Protein AF-A0A2L2YVD4-F1 (afdb_monomer_lite)

Structure (mmCIF, N/CA/C/O backbone):
data_AF-A0A2L2YVD4-F1
#
_entry.id   AF-A0A2L2YVD4-F1
#
loop_
_atom_site.group_PDB
_atom_site.id
_atom_site.type_symbol
_atom_site.label_atom_id
_atom_site.label_alt_id
_atom_site.label_comp_id
_atom_site.label_asym_id
_atom_site.label_entity_id
_atom_site.label_seq_id
_atom_site.pdbx_PDB_ins_code
_atom_site.Cartn_x
_atom_site.Cartn_y
_atom_site.Cartn_z
_atom_site.occupancy
_atom_site.B_iso_or_equiv
_atom_site.auth_seq_id
_atom_site.auth_comp_id
_atom_site.auth_asym_id
_atom_site.auth_atom_id
_atom_site.pdbx_PDB_model_num
ATOM 1 N N . CYS A 1 1 ? 16.786 -0.040 -27.756 1.00 95.31 1 CYS A N 1
ATOM 2 C CA . CYS A 1 1 ? 17.536 -0.901 -26.822 1.00 95.31 1 CYS A CA 1
ATOM 3 C C . CYS A 1 1 ? 17.220 -2.366 -27.093 1.00 95.31 1 CYS A C 1
ATOM 5 O O . CYS A 1 1 ? 16.146 -2.645 -27.612 1.00 95.31 1 CYS A O 1
ATOM 7 N N . GLU A 1 2 ? 18.118 -3.291 -26.753 1.00 95.44 2 GLU A N 1
ATOM 8 C CA . GLU A 1 2 ? 17.841 -4.734 -26.789 1.00 95.44 2 GLU A CA 1
ATOM 9 C C . GLU A 1 2 ? 17.895 -5.297 -25.366 1.00 95.44 2 GLU A C 1
ATOM 11 O O . GLU A 1 2 ? 18.861 -5.055 -24.643 1.00 95.44 2 GLU A O 1
ATOM 16 N N . PHE A 1 3 ? 16.852 -6.014 -24.953 1.00 95.75 3 PHE A N 1
ATOM 17 C CA . PHE A 1 3 ? 16.758 -6.637 -23.635 1.00 95.75 3 PHE A CA 1
ATOM 18 C C . PHE A 1 3 ? 16.126 -8.019 -23.764 1.00 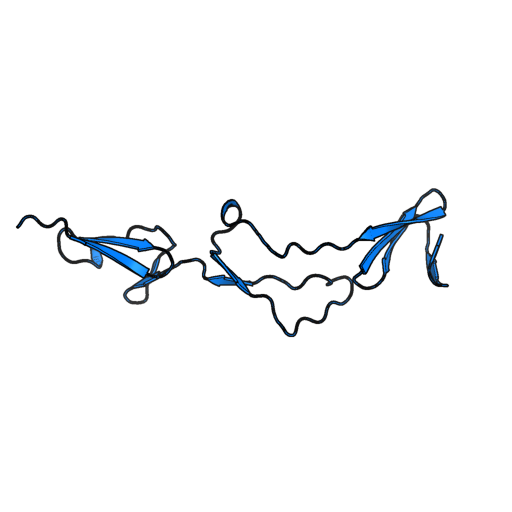95.75 3 PHE A C 1
ATOM 20 O O . PHE A 1 3 ? 15.038 -8.154 -24.317 1.00 95.75 3 PHE A O 1
ATOM 27 N N . LYS A 1 4 ? 16.827 -9.058 -23.288 1.00 95.06 4 LYS A N 1
ATOM 28 C CA . LYS A 1 4 ? 16.386 -10.468 -23.342 1.00 95.06 4 LYS A CA 1
ATOM 29 C C . LYS A 1 4 ? 15.862 -10.901 -24.728 1.00 95.06 4 LYS A C 1
ATOM 31 O O . LYS A 1 4 ? 14.880 -11.628 -24.833 1.00 95.06 4 LYS A O 1
ATOM 36 N N . GLY A 1 5 ? 16.523 -10.438 -25.793 1.00 95.44 5 GLY A N 1
ATOM 37 C CA . GLY A 1 5 ? 16.170 -10.752 -27.183 1.00 95.44 5 GLY A CA 1
ATOM 38 C C . GLY A 1 5 ? 14.990 -9.958 -27.758 1.00 95.44 5 GLY A C 1
ATOM 39 O O . GLY A 1 5 ? 14.609 -10.197 -28.901 1.00 95.44 5 GLY A O 1
ATOM 40 N N . GLN A 1 6 ? 14.415 -9.010 -27.011 1.00 95.94 6 GLN A N 1
ATOM 41 C CA . GLN A 1 6 ? 13.393 -8.082 -27.501 1.00 95.94 6 GLN A CA 1
ATOM 42 C C . GLN A 1 6 ? 13.984 -6.695 -27.761 1.00 95.94 6 GLN A C 1
ATOM 44 O O . GLN A 1 6 ? 14.905 -6.252 -27.070 1.00 95.94 6 GLN A O 1
ATOM 49 N N . ARG A 1 7 ? 13.446 -6.002 -28.769 1.00 96.12 7 ARG A N 1
ATOM 50 C CA . ARG A 1 7 ? 13.822 -4.628 -29.118 1.00 96.12 7 ARG A CA 1
ATOM 51 C C . ARG A 1 7 ? 12.791 -3.645 -28.585 1.00 96.12 7 ARG A C 1
ATOM 53 O O . ARG A 1 7 ? 11.598 -3.863 -28.750 1.00 96.12 7 ARG A O 1
ATOM 60 N N . TYR A 1 8 ? 13.292 -2.566 -28.000 1.00 96.69 8 TYR A N 1
ATOM 61 C CA . TYR A 1 8 ? 12.501 -1.492 -27.409 1.00 96.69 8 TYR A CA 1
ATOM 62 C C . TYR A 1 8 ? 12.903 -0.150 -28.010 1.00 96.69 8 TYR A C 1
ATOM 64 O O . TYR A 1 8 ? 14.100 0.111 -28.199 1.00 96.69 8 TYR A O 1
ATOM 72 N N . ASP A 1 9 ? 11.914 0.691 -28.280 1.00 97.12 9 ASP A N 1
ATOM 73 C CA . ASP A 1 9 ? 12.105 2.037 -28.805 1.00 97.12 9 ASP A CA 1
ATOM 74 C C . ASP A 1 9 ? 12.676 2.976 -27.741 1.00 97.12 9 ASP A C 1
ATOM 76 O O . ASP A 1 9 ? 12.567 2.737 -26.540 1.00 97.12 9 ASP A O 1
ATOM 80 N N . MET A 1 10 ? 13.314 4.062 -28.179 1.00 96.75 10 MET A N 1
ATOM 81 C CA . MET A 1 10 ? 13.828 5.081 -27.263 1.00 96.75 10 MET A CA 1
ATOM 82 C C . MET A 1 10 ? 12.681 5.682 -26.439 1.00 96.75 10 MET A C 1
ATOM 84 O O . MET A 1 10 ? 11.667 6.097 -26.993 1.00 96.75 10 MET A O 1
ATOM 88 N N . GLY A 1 11 ? 12.852 5.735 -25.118 1.00 94.94 11 GLY A N 1
ATOM 89 C CA . GLY A 1 11 ? 11.832 6.190 -24.173 1.00 94.94 11 GLY A CA 1
ATOM 90 C C . GLY A 1 11 ? 10.756 5.152 -23.845 1.00 94.94 11 GLY A C 1
ATOM 91 O O . GLY A 1 11 ? 9.925 5.415 -22.983 1.00 94.94 11 GLY A O 1
ATOM 92 N N . GLN A 1 12 ? 10.760 3.976 -24.482 1.00 97.19 12 GLN A N 1
ATOM 93 C CA . GLN A 1 12 ? 9.779 2.936 -24.190 1.00 97.19 12 GLN A CA 1
ATOM 94 C C . GLN A 1 12 ? 10.019 2.333 -22.803 1.00 97.19 12 GLN A C 1
ATOM 96 O O . GLN A 1 12 ? 11.118 1.852 -22.509 1.00 97.19 12 GLN A O 1
ATOM 101 N N . GLU A 1 13 ? 8.964 2.313 -21.992 1.00 96.88 13 GLU A N 1
ATOM 102 C CA . GLU A 1 13 ? 8.908 1.604 -20.715 1.00 96.88 13 GLU A CA 1
ATOM 103 C C . GLU A 1 13 ? 8.380 0.179 -20.902 1.00 96.88 13 GLU A C 1
ATOM 105 O O . GLU A 1 13 ? 7.520 -0.091 -21.747 1.00 96.88 13 GLU A O 1
ATOM 110 N N . PHE A 1 14 ? 8.905 -0.753 -20.114 1.00 97.25 14 PHE A N 1
ATOM 111 C CA . PHE A 1 14 ? 8.504 -2.153 -20.126 1.00 97.25 14 PHE A CA 1
ATOM 112 C C . PHE A 1 14 ? 8.839 -2.831 -18.798 1.00 97.25 14 PHE A C 1
ATOM 114 O O . PHE A 1 14 ? 9.684 -2.373 -18.034 1.00 97.25 14 PHE A O 1
ATOM 121 N N . HIS A 1 15 ? 8.182 -3.952 -18.526 1.00 97.25 15 HIS A N 1
ATOM 122 C CA . HIS A 1 15 ? 8.367 -4.699 -17.287 1.00 97.25 15 HIS A CA 1
ATOM 123 C C . HIS A 1 15 ? 9.266 -5.913 -17.516 1.00 97.25 15 HIS A C 1
ATOM 125 O O . HIS A 1 15 ? 9.028 -6.692 -18.442 1.00 97.25 15 HIS A O 1
ATOM 131 N N . ASP A 1 16 ? 10.250 -6.120 -16.641 1.00 96.56 16 ASP A N 1
ATOM 132 C CA . ASP A 1 16 ? 10.953 -7.398 -16.525 1.00 96.56 16 ASP A CA 1
ATOM 133 C C . ASP A 1 16 ? 10.222 -8.297 -15.520 1.00 96.56 16 ASP A C 1
ATOM 135 O O . ASP A 1 16 ? 10.635 -8.467 -14.368 1.00 96.56 16 ASP A O 1
ATOM 139 N N . GLY A 1 17 ? 9.051 -8.792 -15.932 1.00 95.12 17 GLY A N 1
ATOM 140 C CA . GLY A 1 17 ? 8.102 -9.397 -14.998 1.00 95.12 17 GLY A CA 1
ATOM 141 C C . GLY A 1 17 ? 7.791 -8.439 -13.842 1.00 95.12 17 GLY A C 1
ATOM 142 O O . GLY A 1 17 ? 7.761 -7.225 -14.023 1.00 95.12 17 GLY A O 1
ATOM 143 N N . CYS A 1 18 ? 7.602 -8.975 -12.640 1.00 96.12 18 CYS A N 1
ATOM 144 C CA . CYS A 1 18 ? 7.442 -8.165 -11.429 1.00 96.12 18 CYS A CA 1
ATOM 145 C C . CYS A 1 18 ? 8.748 -7.921 -10.668 1.00 96.12 18 CYS A C 1
ATOM 147 O O . CYS A 1 18 ? 8.720 -7.618 -9.481 1.00 96.12 18 CYS A O 1
ATOM 149 N N . ILE A 1 19 ? 9.890 -8.060 -11.347 1.00 95.81 19 ILE A N 1
ATOM 150 C CA . ILE A 1 19 ? 11.213 -7.841 -10.756 1.00 95.81 19 ILE A CA 1
ATOM 151 C C . ILE A 1 19 ? 11.604 -6.367 -10.886 1.00 95.81 19 ILE A C 1
ATOM 153 O O . ILE A 1 19 ? 12.083 -5.764 -9.927 1.00 95.81 19 ILE A O 1
ATOM 157 N N . ALA A 1 20 ? 11.400 -5.778 -12.067 1.00 96.94 20 ALA A N 1
ATOM 158 C CA . ALA A 1 20 ? 11.813 -4.411 -12.348 1.00 96.94 20 ALA A CA 1
ATOM 159 C C . ALA A 1 20 ? 10.931 -3.722 -13.395 1.00 96.94 20 ALA A C 1
ATOM 161 O O . ALA A 1 20 ? 10.435 -4.356 -14.330 1.00 96.94 20 ALA A O 1
ATOM 162 N N . LEU A 1 21 ? 10.808 -2.401 -13.261 1.00 97.38 21 LEU A N 1
ATOM 163 C CA . LEU A 1 21 ? 10.338 -1.513 -14.316 1.00 97.38 21 LEU A CA 1
ATOM 164 C C . LEU A 1 21 ? 11.560 -0.968 -15.052 1.00 97.38 21 LEU A C 1
ATOM 166 O O . LEU A 1 21 ? 12.453 -0.368 -14.451 1.00 97.38 21 LEU A O 1
ATOM 170 N N . CYS A 1 22 ? 11.608 -1.199 -16.354 1.00 97.88 22 CYS A N 1
ATOM 171 C CA . CYS A 1 22 ? 12.712 -0.815 -17.212 1.00 97.88 22 CYS A CA 1
ATOM 172 C C . CYS A 1 22 ? 12.270 0.236 -18.224 1.00 97.88 22 CYS A C 1
ATOM 174 O O . CYS A 1 22 ? 11.111 0.284 -18.632 1.00 97.88 22 CYS A O 1
ATOM 176 N N . HIS A 1 23 ? 13.219 1.044 -18.681 1.00 97.56 23 HIS A N 1
ATOM 177 C CA . HIS A 1 23 ? 13.028 1.917 -19.827 1.00 97.56 23 HIS A CA 1
ATOM 178 C C . HIS A 1 23 ? 14.263 1.924 -20.725 1.00 97.56 23 HIS A C 1
ATOM 180 O O . HIS A 1 23 ? 15.395 1.718 -20.274 1.00 97.56 23 HIS A O 1
ATOM 186 N N . CYS A 1 24 ? 14.047 2.170 -22.015 1.00 97.88 24 CYS A N 1
ATOM 187 C CA . CYS A 1 24 ? 15.131 2.420 -22.954 1.00 97.88 24 CYS A CA 1
ATOM 188 C C . CYS A 1 24 ? 15.551 3.895 -22.892 1.00 97.88 24 CYS A C 1
ATOM 190 O O . CYS A 1 24 ? 14.816 4.777 -23.337 1.00 97.88 24 CYS A O 1
ATOM 192 N N . GLY A 1 25 ? 16.729 4.163 -22.333 1.00 95.56 25 GLY A N 1
ATOM 193 C CA . GLY A 1 25 ? 17.296 5.501 -22.213 1.00 95.56 25 GLY A CA 1
ATOM 194 C C . GLY A 1 25 ? 17.664 6.130 -23.560 1.00 95.56 25 GLY A C 1
ATOM 195 O O . GLY A 1 25 ? 17.788 5.459 -24.588 1.00 95.56 25 GLY A O 1
ATOM 196 N N . GLN A 1 26 ? 17.877 7.448 -23.551 1.00 94.38 26 GLN A N 1
ATOM 197 C CA . GLN A 1 26 ? 18.335 8.201 -24.729 1.00 94.38 26 GLN A CA 1
ATOM 198 C C . GLN A 1 26 ? 19.738 7.782 -25.195 1.00 94.38 26 GLN A C 1
ATOM 200 O O . GLN A 1 26 ? 20.073 7.912 -26.368 1.00 94.38 26 GLN A O 1
ATOM 205 N N . ASP A 1 27 ? 20.538 7.227 -24.288 1.00 94.00 27 ASP A N 1
ATOM 206 C CA . ASP A 1 27 ? 21.853 6.635 -24.540 1.00 94.00 27 ASP A CA 1
ATOM 207 C C . ASP A 1 27 ? 21.781 5.224 -25.157 1.00 94.00 27 ASP A C 1
ATOM 209 O O . ASP A 1 27 ? 22.805 4.552 -25.294 1.00 94.00 27 ASP A O 1
ATOM 213 N N . LEU A 1 28 ? 20.576 4.775 -25.535 1.00 91.25 28 LEU A N 1
ATOM 214 C CA . LEU A 1 28 ? 20.273 3.446 -26.067 1.00 91.25 28 LEU A CA 1
ATOM 215 C C . LEU A 1 28 ? 20.600 2.303 -25.093 1.00 91.25 28 LEU A C 1
ATOM 217 O O . LEU A 1 28 ? 20.716 1.147 -25.519 1.00 91.25 28 LEU A O 1
ATOM 221 N N . ARG A 1 29 ? 20.692 2.598 -23.789 1.00 96.00 29 ARG A N 1
ATOM 222 C CA . ARG A 1 29 ? 20.859 1.601 -22.728 1.00 96.00 29 ARG A CA 1
ATOM 223 C C . ARG A 1 29 ? 19.544 1.318 -22.023 1.00 96.00 29 ARG A C 1
ATOM 225 O O . ARG A 1 29 ? 18.660 2.164 -21.930 1.00 96.00 29 ARG A O 1
ATOM 232 N N . VAL A 1 30 ? 19.417 0.094 -21.529 1.00 97.81 30 VAL A N 1
ATOM 233 C CA . VAL A 1 30 ? 18.286 -0.303 -20.692 1.00 97.81 30 VAL A CA 1
ATOM 234 C C . VAL A 1 30 ? 18.599 0.093 -19.260 1.00 97.81 30 VAL A C 1
ATOM 236 O O . VAL A 1 30 ? 19.597 -0.362 -18.705 1.00 97.81 30 VAL A O 1
ATOM 239 N N . ASN A 1 31 ? 17.728 0.899 -18.667 1.00 97.38 31 ASN A N 1
ATOM 240 C CA . ASN A 1 31 ? 17.807 1.284 -17.266 1.00 97.38 31 ASN A CA 1
ATOM 241 C C . ASN A 1 31 ? 16.610 0.680 -16.537 1.00 97.38 31 ASN A C 1
ATOM 243 O O . ASN A 1 31 ? 15.471 0.918 -16.931 1.00 97.38 31 ASN A O 1
ATOM 247 N N . CYS A 1 32 ? 16.866 -0.100 -15.491 1.00 97.50 32 CYS A N 1
ATOM 248 C CA . CYS A 1 32 ? 15.834 -0.788 -14.722 1.00 97.50 32 CYS A CA 1
ATOM 249 C C . CYS A 1 32 ? 15.872 -0.351 -13.260 1.00 97.50 32 CYS A C 1
ATOM 251 O O . CYS A 1 32 ? 16.946 -0.264 -12.664 1.00 97.50 32 CYS A O 1
ATOM 253 N N . ALA A 1 33 ? 14.696 -0.128 -12.685 1.00 96.75 33 ALA A N 1
ATOM 254 C CA . ALA A 1 33 ? 14.496 0.066 -11.258 1.00 96.75 33 ALA A CA 1
ATOM 255 C C . ALA A 1 33 ? 13.738 -1.139 -10.695 1.00 96.75 33 ALA A C 1
ATOM 257 O O . ALA A 1 33 ? 12.761 -1.592 -11.296 1.00 96.75 33 ALA A O 1
ATOM 258 N N . ALA A 1 34 ? 14.195 -1.669 -9.560 1.00 96.62 34 ALA A N 1
ATOM 259 C CA . ALA A 1 34 ? 13.511 -2.766 -8.885 1.00 96.62 34 ALA A CA 1
ATOM 260 C C . ALA A 1 34 ? 12.094 -2.338 -8.474 1.00 96.62 34 ALA A C 1
ATOM 262 O O . ALA A 1 34 ? 11.889 -1.208 -8.029 1.00 96.62 34 ALA A O 1
ATOM 263 N N . ILE A 1 35 ? 11.120 -3.235 -8.635 1.00 94.19 35 ILE A N 1
ATOM 264 C CA . ILE A 1 35 ? 9.760 -2.996 -8.145 1.00 94.19 35 ILE A CA 1
ATOM 265 C C . ILE A 1 35 ? 9.735 -3.325 -6.653 1.00 94.19 35 ILE A C 1
ATOM 267 O O . ILE A 1 35 ? 9.859 -4.483 -6.259 1.00 94.19 35 ILE A O 1
ATOM 271 N N . GLU A 1 36 ? 9.544 -2.300 -5.828 1.00 91.50 36 GLU A N 1
ATOM 272 C CA . GLU A 1 36 ? 9.353 -2.435 -4.386 1.00 91.50 36 GLU A CA 1
ATOM 273 C C . GLU A 1 36 ? 7.900 -2.125 -4.030 1.00 91.50 36 GLU A C 1
ATOM 275 O O . GLU A 1 36 ? 7.377 -1.052 -4.336 1.00 91.50 36 GLU A O 1
ATOM 280 N N . CYS A 1 37 ? 7.229 -3.081 -3.392 1.00 86.88 37 CYS A N 1
ATOM 281 C CA . CYS A 1 37 ? 5.838 -2.919 -2.996 1.00 86.88 37 CYS A CA 1
ATOM 282 C C . CYS A 1 37 ? 5.738 -2.347 -1.575 1.00 86.88 37 CYS A C 1
ATOM 284 O O . CYS A 1 37 ? 6.425 -2.826 -0.667 1.00 86.88 37 CYS A O 1
ATOM 286 N N . PRO A 1 38 ? 4.855 -1.362 -1.343 1.00 78.19 38 PRO A N 1
ATOM 287 C CA . PRO A 1 38 ? 4.650 -0.785 -0.022 1.00 78.19 38 PRO A CA 1
ATOM 288 C C . PRO A 1 38 ? 3.804 -1.743 0.830 1.00 78.19 38 PRO A C 1
ATOM 290 O O . PRO A 1 38 ? 2.581 -1.652 0.856 1.00 78.19 38 PRO A O 1
ATOM 293 N N . TYR A 1 39 ? 4.440 -2.700 1.510 1.00 68.75 39 TYR A N 1
ATOM 294 C CA . TYR A 1 39 ? 3.724 -3.692 2.330 1.00 68.75 39 TYR A CA 1
ATOM 295 C C . TYR A 1 39 ? 3.295 -3.174 3.711 1.00 68.75 39 TYR A C 1
ATOM 297 O O . TYR A 1 39 ? 2.540 -3.843 4.412 1.00 68.75 39 TYR A O 1
ATOM 305 N N . HIS A 1 40 ? 3.738 -1.976 4.102 1.00 61.59 40 HIS A N 1
ATOM 306 C CA . HIS A 1 40 ? 3.430 -1.389 5.401 1.00 61.59 40 HIS A CA 1
ATOM 307 C C . HIS A 1 40 ? 3.174 0.110 5.254 1.00 61.59 40 HIS A C 1
ATOM 309 O O . HIS A 1 40 ? 4.094 0.892 5.020 1.00 61.59 40 HIS A O 1
ATOM 315 N N . PHE A 1 41 ? 1.917 0.519 5.401 1.00 64.44 41 PHE A N 1
ATOM 316 C CA . PHE A 1 41 ? 1.586 1.917 5.652 1.00 64.44 41 PHE A CA 1
ATOM 317 C C . PHE A 1 41 ? 1.713 2.153 7.160 1.00 64.44 41 PHE A C 1
ATOM 319 O O . PHE A 1 41 ? 1.156 1.379 7.939 1.00 64.44 41 PHE A O 1
ATOM 326 N N . SER A 1 42 ? 2.456 3.184 7.583 1.00 58.12 42 SER A N 1
ATOM 327 C CA . SER A 1 42 ? 2.474 3.566 9.004 1.00 58.12 42 SER A CA 1
ATOM 328 C C . SER A 1 42 ? 1.057 3.935 9.447 1.00 58.12 42 SER A C 1
ATOM 330 O O . SER A 1 42 ? 0.330 4.564 8.675 1.00 58.12 42 SER A O 1
ATOM 332 N N . ALA A 1 43 ? 0.692 3.610 10.690 1.00 60.19 43 ALA A N 1
ATOM 333 C CA . ALA A 1 43 ? -0.564 4.047 11.306 1.00 60.19 43 ALA A CA 1
ATOM 334 C C . ALA A 1 43 ? -0.713 5.585 11.298 1.00 60.19 43 ALA A C 1
ATOM 336 O O . ALA A 1 43 ? -1.818 6.109 11.289 1.00 60.19 43 ALA A O 1
ATOM 337 N N . ASP A 1 44 ? 0.389 6.334 11.205 1.00 62.81 44 ASP A N 1
ATOM 338 C CA . ASP A 1 44 ? 0.342 7.800 11.080 1.00 62.81 44 ASP A CA 1
ATOM 339 C C . ASP A 1 44 ? -0.253 8.275 9.741 1.00 62.81 44 ASP A C 1
ATOM 341 O O . ASP A 1 44 ? -0.685 9.418 9.612 1.00 62.81 44 ASP A O 1
ATOM 345 N N . ILE A 1 45 ? -0.252 7.409 8.723 1.00 69.00 45 ILE A N 1
ATOM 346 C CA . ILE A 1 45 ? -0.747 7.696 7.368 1.00 69.00 45 ILE A CA 1
ATOM 347 C C . ILE A 1 45 ? -2.176 7.155 7.189 1.00 69.00 45 ILE A C 1
ATOM 349 O O . ILE A 1 45 ? -2.902 7.576 6.288 1.00 69.00 45 ILE A O 1
ATOM 353 N N . THR A 1 46 ? -2.600 6.211 8.033 1.00 76.75 46 THR A N 1
ATOM 354 C CA . THR A 1 46 ? -3.848 5.460 7.882 1.00 76.75 46 THR A CA 1
ATOM 355 C C . THR A 1 46 ? -4.453 5.072 9.228 1.00 76.75 46 THR A C 1
ATOM 357 O O . THR A 1 46 ? -3.761 4.591 10.113 1.00 76.75 46 THR A O 1
ATOM 360 N N . ASN A 1 47 ? -5.779 5.136 9.352 1.00 81.38 47 ASN A N 1
ATOM 361 C CA . ASN A 1 47 ? -6.482 4.651 10.547 1.00 81.38 47 ASN A CA 1
ATOM 362 C C . ASN A 1 47 ? -6.486 3.111 10.674 1.00 81.38 47 ASN A C 1
ATOM 364 O O . ASN A 1 47 ? -7.163 2.565 11.540 1.00 81.38 47 ASN A O 1
ATOM 368 N N . CYS A 1 48 ? -5.777 2.391 9.800 1.00 87.50 48 CYS A N 1
ATOM 369 C CA . CYS A 1 48 ? -5.714 0.940 9.833 1.00 87.50 48 CYS A CA 1
ATOM 370 C C . CYS A 1 48 ? -4.635 0.424 10.795 1.00 87.50 48 CYS A C 1
ATOM 372 O O . CYS A 1 48 ? -3.453 0.722 10.631 1.00 87.50 48 CYS A O 1
ATOM 374 N N . LEU A 1 49 ? -5.040 -0.403 11.758 1.00 87.00 49 LEU A N 1
ATOM 375 C CA . LEU A 1 49 ? -4.155 -1.068 12.717 1.00 87.00 49 LEU A CA 1
ATOM 376 C C . LEU A 1 49 ? -3.619 -2.406 12.196 1.00 87.00 49 LEU A C 1
ATOM 378 O O . LEU A 1 49 ? -2.500 -2.792 12.524 1.00 87.00 49 LEU A O 1
ATOM 382 N N . GLU A 1 50 ? -4.413 -3.123 11.397 1.00 86.88 50 GLU A N 1
ATOM 383 C CA . GLU A 1 50 ? -4.034 -4.416 10.824 1.00 86.88 50 GLU A CA 1
ATOM 384 C C . GLU A 1 50 ? -4.400 -4.474 9.344 1.00 86.88 50 GLU A C 1
ATOM 386 O O . GLU A 1 50 ? -5.553 -4.266 8.959 1.00 86.88 50 GLU A O 1
ATOM 391 N N . TRP A 1 51 ? -3.413 -4.808 8.520 1.00 86.62 51 TRP A N 1
ATOM 392 C CA . TRP A 1 51 ? -3.560 -4.955 7.080 1.00 86.62 51 TRP A CA 1
ATOM 393 C C . TRP A 1 51 ? -3.665 -6.426 6.694 1.00 86.62 51 TRP A C 1
ATOM 395 O O . TRP A 1 51 ? -2.970 -7.273 7.250 1.00 86.62 51 TRP A O 1
ATOM 405 N N . ASP A 1 52 ? -4.510 -6.708 5.711 1.00 88.12 52 ASP A N 1
ATOM 406 C CA . ASP A 1 52 ? -4.602 -8.004 5.055 1.00 88.12 52 ASP A CA 1
ATOM 407 C C . ASP A 1 52 ? -4.175 -7.885 3.595 1.00 88.12 52 ASP A C 1
ATOM 409 O O . ASP A 1 52 ? -4.443 -6.889 2.912 1.00 88.12 52 ASP A O 1
ATOM 413 N N . ILE A 1 53 ? -3.493 -8.920 3.127 1.00 87.50 53 ILE A N 1
ATOM 414 C CA . ILE A 1 53 ? -3.019 -9.044 1.756 1.00 87.50 53 ILE A CA 1
ATOM 415 C C . ILE A 1 53 ? -3.616 -10.333 1.219 1.00 87.50 53 ILE A C 1
ATOM 417 O O . ILE A 1 53 ? -3.476 -11.377 1.849 1.00 87.50 53 ILE A O 1
ATOM 421 N N . ASP A 1 54 ? -4.263 -10.264 0.054 1.00 88.38 54 ASP A N 1
ATOM 422 C CA . ASP A 1 54 ? -4.875 -11.442 -0.557 1.00 88.38 54 ASP A CA 1
ATOM 423 C C . ASP A 1 54 ? -3.812 -12.533 -0.795 1.00 88.38 54 ASP A C 1
ATOM 425 O O . ASP A 1 54 ? -2.923 -12.344 -1.634 1.00 88.38 54 ASP A O 1
ATOM 429 N N . PRO A 1 55 ? -3.890 -13.682 -0.096 1.00 87.94 55 PRO A N 1
ATOM 430 C CA . PRO A 1 55 ? -2.898 -14.742 -0.227 1.00 87.94 55 PRO A CA 1
ATOM 431 C C . PRO A 1 55 ? -2.956 -15.442 -1.592 1.00 87.94 55 PRO A C 1
ATOM 433 O O . PRO A 1 55 ? -2.031 -16.171 -1.941 1.00 87.94 55 PRO A O 1
ATOM 436 N N . HIS A 1 56 ? -4.021 -15.229 -2.371 1.00 91.38 56 HIS A N 1
ATOM 437 C CA . HIS A 1 56 ? -4.176 -15.765 -3.723 1.00 91.38 56 HIS A CA 1
ATOM 438 C C . HIS A 1 56 ? -3.788 -14.754 -4.806 1.00 91.38 56 HIS A C 1
ATOM 440 O O . HIS A 1 56 ? -3.976 -15.024 -5.995 1.00 91.38 56 HIS A O 1
ATOM 446 N N . PHE A 1 57 ? -3.251 -13.592 -4.424 1.00 91.06 57 PHE A N 1
ATOM 447 C CA . PHE A 1 57 ? -2.777 -12.610 -5.383 1.00 91.06 57 PHE A CA 1
ATOM 448 C C . PHE A 1 57 ? -1.620 -13.178 -6.211 1.00 91.06 57 PHE A C 1
ATOM 450 O O . PHE A 1 57 ? -0.571 -13.548 -5.681 1.00 91.06 57 PHE A O 1
ATOM 457 N N . PHE A 1 58 ? -1.804 -13.211 -7.530 1.00 93.94 58 PHE A N 1
ATOM 458 C CA . PHE A 1 58 ? -0.767 -13.609 -8.473 1.00 93.94 58 PHE A CA 1
ATOM 459 C C . PHE A 1 58 ? -0.192 -12.357 -9.160 1.00 93.94 58 PHE A C 1
ATOM 461 O O . PHE A 1 58 ? -0.903 -11.729 -9.948 1.00 93.94 58 PHE A O 1
ATOM 468 N N . PRO A 1 59 ? 1.061 -11.962 -8.863 1.00 93.19 59 PRO A N 1
ATOM 469 C CA . PRO A 1 59 ? 1.642 -10.725 -9.375 1.00 93.19 59 PRO A CA 1
ATOM 470 C C . PRO A 1 59 ? 1.900 -10.820 -10.881 1.00 93.19 59 PRO A C 1
ATOM 472 O O . PRO A 1 59 ? 2.672 -11.662 -11.345 1.00 93.19 59 PRO A O 1
ATOM 475 N N . THR A 1 60 ? 1.288 -9.918 -11.648 1.00 95.50 60 THR A N 1
ATOM 476 C CA . THR A 1 60 ? 1.467 -9.834 -13.105 1.00 95.50 60 THR A CA 1
ATOM 477 C C . THR A 1 60 ? 1.557 -8.383 -13.543 1.00 95.50 60 THR A C 1
ATOM 479 O O . THR A 1 60 ? 0.651 -7.621 -13.206 1.00 95.50 60 THR A O 1
ATOM 482 N N . PRO A 1 61 ? 2.570 -7.981 -14.331 1.00 95.62 61 PRO A N 1
ATOM 483 C CA . PRO A 1 61 ? 2.676 -6.611 -14.816 1.00 95.62 61 PRO A CA 1
ATOM 484 C C . PRO A 1 61 ? 1.396 -6.112 -15.504 1.00 95.62 61 PRO A C 1
ATOM 486 O O . PRO A 1 61 ? 0.804 -6.863 -16.281 1.00 95.62 61 PRO A O 1
ATOM 489 N N . PRO A 1 62 ? 0.968 -4.859 -15.259 1.00 93.19 62 PRO A N 1
ATOM 490 C CA . PRO A 1 62 ? 1.589 -3.851 -14.383 1.00 93.19 62 PRO A CA 1
ATOM 491 C C . PRO A 1 62 ? 1.228 -4.004 -12.889 1.00 93.19 62 PRO A C 1
ATOM 493 O O . PRO A 1 62 ? 1.714 -3.264 -12.038 1.00 93.19 62 PRO A O 1
ATOM 496 N N . HIS A 1 63 ? 0.374 -4.964 -12.544 1.00 93.38 63 HIS A N 1
ATOM 497 C CA . HIS A 1 63 ? -0.123 -5.222 -11.193 1.00 93.38 63 HIS A CA 1
ATOM 498 C C . HIS A 1 63 ? 0.802 -6.177 -10.431 1.00 93.38 63 HIS A C 1
ATOM 500 O O . HIS A 1 63 ? 0.490 -7.344 -10.201 1.00 93.38 63 HIS A O 1
ATOM 506 N N . CYS A 1 64 ? 1.972 -5.670 -10.056 1.00 93.50 64 CYS A N 1
ATOM 507 C CA . CYS A 1 64 ? 2.990 -6.458 -9.361 1.00 93.50 64 CYS A CA 1
ATOM 508 C C . CYS A 1 64 ? 2.862 -6.463 -7.840 1.00 93.50 64 CYS A C 1
ATOM 510 O O . CYS A 1 64 ? 3.395 -7.355 -7.186 1.00 93.50 64 CYS A O 1
ATOM 512 N N . CYS A 1 65 ? 2.133 -5.500 -7.286 1.00 90.81 65 CYS A N 1
ATOM 513 C CA . CYS A 1 65 ? 1.929 -5.377 -5.853 1.00 90.81 65 CYS A CA 1
ATOM 514 C C . CYS A 1 65 ? 0.501 -5.754 -5.495 1.00 90.81 65 CYS A C 1
ATOM 516 O O . CYS A 1 65 ? -0.452 -5.238 -6.085 1.00 90.81 65 CYS A O 1
ATOM 518 N N . ALA A 1 66 ? 0.368 -6.640 -4.512 1.00 89.44 66 ALA A N 1
ATOM 519 C CA . ALA A 1 66 ? -0.929 -7.000 -3.978 1.00 89.44 66 ALA A CA 1
ATOM 520 C C . ALA A 1 66 ? -1.578 -5.763 -3.334 1.00 89.44 66 ALA A C 1
ATOM 522 O O . ALA A 1 66 ? -0.912 -5.055 -2.572 1.00 89.44 66 ALA A O 1
ATOM 523 N N . PRO A 1 67 ? -2.860 -5.479 -3.610 1.00 85.12 67 PRO A N 1
ATOM 524 C CA . PRO A 1 67 ? -3.552 -4.394 -2.935 1.00 85.12 67 PRO A CA 1
ATOM 525 C C . PRO A 1 67 ? -3.739 -4.751 -1.457 1.00 85.12 67 PRO A C 1
ATOM 527 O O . PRO A 1 67 ? -4.366 -5.761 -1.133 1.00 85.12 67 PRO A O 1
ATOM 530 N N . ALA A 1 68 ? -3.222 -3.911 -0.562 1.00 85.75 68 ALA A N 1
ATOM 531 C CA . ALA A 1 68 ? -3.464 -4.049 0.868 1.00 85.75 68 ALA A CA 1
ATOM 532 C C . ALA A 1 68 ? -4.904 -3.625 1.199 1.00 85.75 68 ALA A C 1
ATOM 534 O O . ALA A 1 68 ? -5.374 -2.573 0.757 1.00 85.75 68 ALA A O 1
ATOM 535 N N . LYS A 1 69 ? -5.612 -4.438 1.984 1.00 86.06 69 LYS A N 1
ATOM 536 C CA . LYS A 1 69 ? -6.953 -4.133 2.497 1.00 86.06 69 LYS A CA 1
ATOM 537 C C . LYS A 1 69 ? -6.881 -3.933 3.999 1.00 86.06 69 LYS A C 1
ATOM 539 O O . LYS A 1 69 ? -6.217 -4.698 4.692 1.00 86.06 69 LYS A O 1
ATOM 544 N N . CYS A 1 70 ? -7.579 -2.923 4.511 1.00 87.00 70 CYS A N 1
ATOM 545 C CA . CYS A 1 70 ? -7.653 -2.762 5.952 1.00 87.00 70 CYS A CA 1
ATOM 546 C C . CYS A 1 70 ? -8.516 -3.872 6.552 1.00 87.00 70 CYS A C 1
ATOM 548 O O . CYS A 1 70 ? -9.689 -4.007 6.199 1.00 87.00 70 CYS A O 1
ATOM 550 N N . LYS A 1 71 ? -7.923 -4.664 7.442 1.00 89.50 71 LYS A N 1
ATOM 551 C CA . LYS A 1 71 ? -8.597 -5.746 8.160 1.00 89.50 71 LYS A CA 1
ATOM 552 C C . LYS A 1 71 ? -9.161 -5.261 9.485 1.00 89.50 71 LYS A C 1
ATOM 554 O O . LYS A 1 71 ? -10.264 -5.654 9.854 1.00 89.50 71 LYS A O 1
ATOM 559 N N . ASN A 1 72 ? -8.414 -4.408 10.180 1.00 90.44 72 ASN A N 1
ATOM 560 C CA . ASN A 1 72 ? -8.816 -3.843 11.458 1.00 90.44 72 ASN A CA 1
ATOM 561 C C . ASN A 1 72 ? -8.415 -2.369 11.528 1.00 90.44 72 ASN A C 1
ATOM 563 O O . ASN A 1 72 ? -7.231 -2.050 11.495 1.00 90.44 72 ASN A O 1
ATOM 567 N N . ASP A 1 73 ? -9.395 -1.482 11.647 1.00 92.25 73 ASP A N 1
ATOM 568 C CA . ASP A 1 73 ? -9.218 -0.037 11.842 1.00 92.25 73 ASP A CA 1
ATOM 569 C C . ASP A 1 73 ? -9.320 0.374 13.325 1.00 92.25 73 ASP A C 1
ATOM 571 O O . ASP A 1 73 ? -9.370 1.555 13.657 1.00 92.25 73 ASP A O 1
ATOM 575 N N . GLY A 1 74 ? -9.388 -0.602 14.237 1.00 93.19 74 GLY A N 1
ATOM 576 C CA . GLY A 1 74 ? -9.552 -0.371 15.670 1.00 93.19 74 GLY A CA 1
ATOM 577 C C . GLY A 1 74 ? -10.933 0.143 16.063 1.00 93.19 74 GLY A C 1
ATOM 578 O O . GLY A 1 74 ? -11.114 0.541 17.212 1.00 93.19 74 GLY A O 1
ATOM 579 N N . SER A 1 75 ? -11.894 0.151 15.139 1.00 94.50 75 SER A N 1
ATOM 580 C CA . SER A 1 75 ? -13.252 0.596 15.422 1.00 94.50 75 SER A CA 1
ATOM 581 C C . SER A 1 75 ? -14.023 -0.391 16.295 1.00 94.50 75 SER A C 1
ATOM 583 O O . SER A 1 75 ? -13.834 -1.606 16.233 1.00 94.50 75 SER A O 1
ATOM 585 N N . CYS A 1 76 ? -14.939 0.140 17.096 1.00 94.06 76 CYS A N 1
ATOM 586 C CA . CYS A 1 76 ? -15.771 -0.627 18.014 1.00 94.06 76 CYS A CA 1
ATOM 587 C C . CYS A 1 76 ? -17.206 -0.691 17.504 1.00 94.06 76 CYS A C 1
ATOM 589 O O . CYS A 1 76 ? -17.706 0.263 16.905 1.00 94.06 76 CYS A O 1
ATOM 591 N N . LEU A 1 77 ? -17.900 -1.788 17.804 1.00 92.00 77 LEU A N 1
ATOM 592 C CA . LEU A 1 77 ? -19.333 -1.918 17.569 1.00 92.00 77 LEU A CA 1
ATOM 593 C C . LEU A 1 77 ? -20.068 -1.927 18.912 1.00 92.00 77 LEU A C 1
ATOM 595 O O . LEU A 1 77 ? -19.913 -2.857 19.699 1.00 92.00 77 LEU A O 1
ATOM 599 N N . LEU A 1 78 ? -20.895 -0.913 19.160 1.00 87.56 78 LEU A N 1
ATOM 600 C CA . LEU A 1 78 ? -21.737 -0.825 20.352 1.00 87.56 78 LEU A CA 1
ATOM 601 C C . LEU A 1 78 ? -23.180 -0.552 19.931 1.00 87.56 78 LEU A C 1
ATOM 603 O O . LEU A 1 78 ? -23.459 0.427 19.243 1.00 87.56 78 LEU A O 1
ATOM 607 N N . ASN A 1 79 ? -24.106 -1.431 20.327 1.00 86.75 79 ASN A N 1
ATOM 608 C CA . ASN A 1 79 ? -25.534 -1.330 19.992 1.00 86.75 79 ASN A CA 1
ATOM 609 C C . ASN A 1 79 ? -25.805 -1.137 18.483 1.00 86.75 79 ASN A C 1
ATOM 611 O O . ASN A 1 79 ? -26.687 -0.379 18.086 1.00 86.75 79 ASN A O 1
ATOM 615 N N . GLY A 1 80 ? -25.009 -1.790 17.628 1.00 88.00 80 GLY A N 1
ATOM 616 C CA . GLY A 1 80 ? -25.111 -1.685 16.167 1.00 88.00 80 GLY A CA 1
ATOM 617 C C . GLY A 1 80 ? -24.544 -0.391 15.567 1.00 88.00 80 GLY A C 1
ATOM 618 O O . GLY A 1 80 ? -24.575 -0.231 14.349 1.00 88.00 80 GLY A O 1
ATOM 619 N N . ARG A 1 81 ? -24.003 0.518 16.386 1.00 89.88 81 ARG A N 1
ATOM 620 C CA . ARG A 1 81 ? -23.294 1.719 15.932 1.00 89.88 81 ARG A CA 1
ATOM 621 C C . ARG A 1 81 ? -21.789 1.472 15.937 1.00 89.88 81 ARG A C 1
ATOM 623 O O . ARG A 1 81 ? -21.254 0.888 16.879 1.00 89.88 81 ARG A O 1
ATOM 630 N N . LYS A 1 82 ? -21.129 1.916 14.869 1.00 92.69 82 LYS A N 1
ATOM 631 C CA . LYS A 1 82 ? -19.674 1.872 14.721 1.00 92.69 82 LYS A CA 1
ATOM 632 C C . LYS A 1 82 ? -19.073 3.151 15.304 1.00 92.69 82 LYS A C 1
ATOM 634 O O . LYS A 1 82 ? -19.538 4.236 14.967 1.00 92.69 82 LYS A O 1
ATOM 639 N N . PHE A 1 83 ? -18.056 3.001 16.141 1.00 92.31 83 PHE A N 1
ATOM 640 C CA . PHE A 1 83 ? -17.268 4.092 16.708 1.00 92.31 83 PHE A CA 1
ATOM 641 C C . PHE A 1 83 ? -15.831 3.970 16.217 1.00 92.31 83 PHE A C 1
ATOM 643 O O . PHE A 1 83 ? -15.282 2.868 16.216 1.00 92.31 83 PHE A O 1
ATOM 650 N N . GLU A 1 84 ? -15.238 5.073 15.774 1.00 93.31 84 GLU A N 1
ATOM 651 C CA . GLU A 1 84 ? -13.836 5.106 15.355 1.00 93.31 84 GLU A CA 1
ATOM 652 C C . GLU A 1 84 ? -12.905 4.813 16.537 1.00 93.31 84 GLU A C 1
ATOM 654 O O . GLU A 1 84 ? -13.270 5.000 17.701 1.00 93.31 84 GLU A O 1
ATOM 659 N N . ASN A 1 85 ? -11.690 4.347 16.247 1.00 92.69 85 ASN A N 1
ATOM 660 C CA . ASN A 1 85 ? -10.703 4.133 17.298 1.00 92.69 85 ASN A CA 1
ATOM 661 C C . ASN A 1 85 ? -10.421 5.452 18.040 1.00 92.69 85 ASN A C 1
ATOM 663 O O . ASN A 1 85 ? -10.301 6.506 17.419 1.00 92.69 85 ASN A O 1
ATOM 667 N N . PHE A 1 86 ? -10.325 5.389 19.365 1.00 91.69 86 PHE A N 1
ATOM 668 C CA . PHE A 1 86 ? -10.210 6.520 20.299 1.00 91.69 86 PHE A CA 1
ATOM 669 C C . PHE A 1 86 ? -11.418 7.460 20.373 1.00 91.69 86 PHE A C 1
ATOM 671 O O . PHE A 1 86 ? -11.379 8.442 21.117 1.00 91.69 86 PHE A O 1
ATOM 678 N N . GLN A 1 87 ? -12.511 7.162 19.668 1.00 92.56 87 GLN A N 1
ATOM 679 C CA . GLN A 1 87 ? -13.728 7.953 19.765 1.00 92.56 87 GLN A CA 1
ATOM 680 C C . GLN A 1 87 ? -14.365 7.805 21.154 1.00 92.56 87 GLN A C 1
ATOM 682 O O . GLN A 1 87 ? -14.564 6.695 21.657 1.00 92.56 87 GLN A O 1
ATOM 687 N N . GLU A 1 88 ? -14.729 8.940 21.750 1.00 91.44 88 GLU A N 1
ATOM 688 C CA . GLU A 1 88 ? -15.577 8.991 22.939 1.00 91.44 88 GLU A CA 1
ATOM 689 C C . GLU A 1 88 ? -17.027 8.644 22.575 1.00 91.44 88 GLU A C 1
ATOM 691 O O . GLU A 1 88 ? -17.588 9.139 21.595 1.00 91.44 88 GLU A O 1
ATOM 696 N N . ILE A 1 89 ? -17.639 7.767 23.364 1.00 89.56 89 ILE A N 1
ATOM 697 C CA . ILE A 1 89 ? -19.010 7.306 23.163 1.00 89.56 89 ILE A CA 1
ATOM 698 C C . ILE A 1 89 ? -19.930 8.192 23.996 1.00 89.56 89 ILE A C 1
ATOM 700 O O . ILE A 1 89 ? -19.802 8.251 25.214 1.00 89.56 89 ILE A O 1
ATOM 704 N N . HIS A 1 90 ? -20.861 8.870 23.329 1.00 81.38 90 HIS A N 1
ATOM 705 C CA . HIS A 1 90 ? -21.755 9.828 23.973 1.00 81.38 90 HIS A CA 1
ATOM 706 C C . HIS A 1 90 ? -22.850 9.180 24.840 1.00 81.38 90 HIS A C 1
ATOM 708 O O . HIS A 1 90 ? -23.349 8.087 24.552 1.00 81.38 90 HIS A O 1
ATOM 714 N N . ASP A 1 91 ? -23.256 9.938 25.862 1.00 65.62 91 ASP A N 1
ATOM 715 C CA . ASP A 1 91 ? -24.085 9.545 27.011 1.00 65.62 91 ASP A CA 1
ATOM 716 C C . ASP A 1 91 ? -25.458 8.951 26.681 1.00 65.62 91 ASP A C 1
ATOM 718 O O . ASP A 1 91 ? -26.002 8.199 27.482 1.00 65.62 91 ASP A O 1
ATOM 722 N N . GLU A 1 92 ? -26.028 9.229 25.504 1.00 69.94 92 GLU A N 1
ATOM 723 C CA . GLU A 1 92 ? -27.340 8.689 25.096 1.00 69.94 92 GLU A CA 1
ATOM 724 C C . GLU A 1 92 ? -27.385 7.150 25.096 1.00 69.94 92 GLU A C 1
ATOM 726 O O . GLU A 1 92 ? -28.460 6.549 25.088 1.00 69.94 92 GLU A O 1
ATOM 731 N N . LEU A 1 93 ? -26.215 6.508 25.091 1.00 64.69 93 LEU A N 1
ATOM 732 C CA . LEU A 1 93 ? -26.044 5.059 25.103 1.00 64.69 93 LEU A CA 1
ATOM 733 C C . LEU A 1 93 ? -25.544 4.513 26.447 1.00 64.69 93 LEU A C 1
ATOM 735 O O . LEU A 1 93 ? -25.356 3.300 26.557 1.00 64.69 93 LEU A O 1
ATOM 739 N N . LEU A 1 94 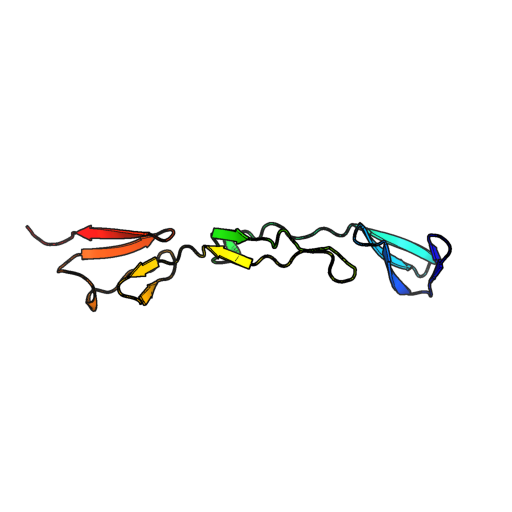? -25.297 5.371 27.440 1.00 71.56 94 LEU A N 1
ATOM 740 C CA . LEU A 1 94 ? -24.556 5.030 28.651 1.00 71.56 94 LEU A CA 1
ATOM 741 C C .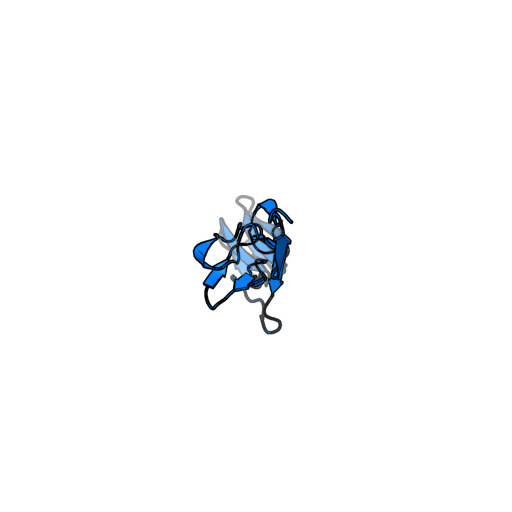 LEU A 1 94 ? -25.370 5.329 29.924 1.00 71.56 94 LEU A C 1
ATOM 743 O O . LEU A 1 94 ? -26.171 6.262 29.963 1.00 71.56 94 LEU A O 1
ATOM 747 N N . PRO A 1 95 ? -25.191 4.538 30.996 1.00 69.81 95 PRO A N 1
ATOM 748 C CA . PRO A 1 95 ? -25.696 4.904 32.314 1.00 69.81 95 PRO A CA 1
ATOM 749 C C . PRO A 1 95 ? -24.974 6.155 32.851 1.00 69.81 95 PRO A C 1
ATOM 751 O O . PRO A 1 95 ? -23.891 6.506 32.384 1.00 69.81 95 PRO A O 1
ATOM 754 N N . CYS A 1 96 ? -25.582 6.815 33.848 1.00 72.88 96 CYS A N 1
ATOM 755 C CA . CYS A 1 96 ? -25.086 8.047 34.483 1.00 72.88 96 CYS A CA 1
ATOM 756 C C . CYS A 1 96 ? -23.559 8.061 34.659 1.00 72.88 96 CYS A C 1
ATOM 758 O O . CYS A 1 96 ? -22.970 7.052 35.052 1.00 72.88 96 CYS A O 1
ATOM 760 N N . GLY A 1 97 ? -22.933 9.206 34.360 1.00 67.31 97 GLY A N 1
ATOM 761 C CA . GLY A 1 97 ? -21.528 9.486 34.665 1.00 67.31 97 GLY A CA 1
ATOM 762 C C . GLY A 1 97 ? -20.531 8.484 34.084 1.00 67.31 97 GLY A C 1
ATOM 763 O O . GLY A 1 97 ? -19.390 8.448 34.528 1.00 67.31 97 GLY A O 1
ATOM 764 N N . THR A 1 98 ? -20.926 7.623 33.150 1.00 81.62 98 THR A N 1
ATOM 765 C CA . THR A 1 98 ? -20.026 6.620 32.590 1.00 81.62 98 THR A CA 1
ATOM 766 C C . THR A 1 98 ? -19.417 7.189 31.327 1.00 81.62 98 THR A C 1
ATOM 768 O O . THR A 1 98 ? -20.130 7.449 30.366 1.00 81.62 98 THR A O 1
ATOM 771 N N . ARG A 1 99 ? -18.098 7.371 31.320 1.00 86.75 99 ARG A N 1
ATOM 772 C CA . ARG A 1 99 ? -17.367 7.820 30.139 1.00 86.75 99 ARG A CA 1
ATOM 773 C C . ARG A 1 99 ? -16.763 6.608 29.460 1.00 86.75 99 ARG A C 1
ATOM 775 O O . ARG A 1 99 ? -15.968 5.902 30.076 1.00 86.75 99 ARG A O 1
ATOM 782 N N . CYS A 1 100 ? -17.135 6.354 28.213 1.00 90.12 100 CYS A N 1
ATOM 783 C CA . CYS A 1 100 ? -16.592 5.234 27.456 1.00 90.12 100 CYS A CA 1
ATOM 784 C C . CYS A 1 100 ? -15.819 5.709 26.231 1.00 90.12 100 CYS A C 1
ATOM 786 O O . CYS A 1 100 ? -16.205 6.667 25.567 1.00 90.12 100 CYS A O 1
ATOM 788 N N . PHE A 1 101 ? -14.762 4.982 25.896 1.00 92.75 101 PHE A N 1
ATOM 789 C CA . PHE A 1 101 ? -13.966 5.184 24.696 1.00 92.75 101 PHE A CA 1
ATOM 790 C C . PHE A 1 101 ? -13.876 3.890 23.909 1.00 92.75 101 PHE A C 1
ATOM 792 O O . PHE A 1 101 ? -13.736 2.807 24.483 1.00 92.75 101 PHE A O 1
ATOM 799 N N . CYS A 1 102 ? -13.905 4.006 22.589 1.00 93.69 102 CYS A N 1
ATOM 800 C CA . CYS A 1 102 ? -13.444 2.932 21.734 1.00 93.69 102 CYS A CA 1
ATOM 801 C C . CYS A 1 102 ? -11.914 2.889 21.754 1.00 93.69 102 CYS A C 1
ATOM 803 O O . CYS A 1 102 ? -11.271 3.889 21.461 1.00 93.69 102 CYS A O 1
ATOM 805 N N . VAL A 1 103 ? -11.318 1.753 22.101 1.00 92.44 103 VAL A N 1
ATOM 806 C CA . VAL A 1 103 ? -9.864 1.572 22.109 1.00 92.44 103 VAL A CA 1
ATOM 807 C C . VAL A 1 103 ? -9.535 0.215 21.502 1.00 92.44 103 VAL A C 1
ATOM 809 O O . VAL A 1 103 ? -9.837 -0.827 22.081 1.00 92.44 103 VAL A O 1
ATOM 812 N N . ASN A 1 104 ? -8.900 0.233 20.331 1.00 90.81 104 ASN A N 1
ATOM 813 C CA . ASN A 1 104 ? -8.431 -0.936 19.585 1.00 90.81 104 ASN A CA 1
ATOM 814 C C . ASN A 1 104 ? -9.508 -2.024 19.424 1.00 90.81 104 ASN A C 1
ATOM 816 O O . ASN A 1 104 ? -9.256 -3.209 19.637 1.00 90.81 104 ASN A O 1
ATOM 820 N N . GLY A 1 105 ? -10.724 -1.610 19.066 1.00 92.31 105 GLY A N 1
ATOM 821 C CA . GLY A 1 105 ? -11.865 -2.498 18.857 1.00 92.31 105 GLY A CA 1
ATOM 822 C C . GLY A 1 105 ? -12.642 -2.875 20.118 1.00 92.31 105 GLY A C 1
ATOM 823 O O . GLY A 1 105 ? -13.646 -3.578 20.014 1.00 92.31 105 GLY A O 1
ATOM 824 N N . ASN A 1 106 ? -12.235 -2.392 21.296 1.00 92.62 106 ASN A N 1
ATOM 825 C CA . ASN A 1 106 ? -12.948 -2.632 22.545 1.00 92.62 106 ASN A CA 1
ATOM 826 C C . ASN A 1 106 ? -13.506 -1.348 23.167 1.00 92.62 106 ASN A C 1
ATOM 828 O O . ASN A 1 106 ? -12.840 -0.316 23.208 1.00 92.62 106 ASN A O 1
ATOM 832 N N . VAL A 1 107 ? -14.713 -1.428 23.723 1.00 92.12 107 VAL A N 1
ATOM 833 C CA . VAL A 1 107 ? -15.305 -0.323 24.482 1.00 92.12 107 VAL A CA 1
ATOM 834 C C . VAL A 1 107 ? -14.786 -0.371 25.915 1.00 92.12 107 VAL A C 1
ATOM 836 O O . VAL A 1 107 ? -15.053 -1.319 26.650 1.00 92.12 107 VAL A O 1
ATOM 839 N N . THR A 1 108 ? -14.043 0.657 26.314 1.00 91.31 108 THR A N 1
ATOM 840 C CA . THR A 1 108 ? -13.498 0.807 27.668 1.00 91.31 108 THR A CA 1
ATOM 841 C C . THR A 1 108 ? -14.238 1.920 28.386 1.00 91.31 108 THR A C 1
ATOM 843 O O . THR A 1 108 ? -14.281 3.035 27.878 1.00 91.31 108 THR A O 1
ATOM 846 N N . CYS A 1 109 ? -14.810 1.630 29.554 1.00 88.56 109 CYS A N 1
ATOM 847 C CA . CYS A 1 109 ? -15.640 2.567 30.306 1.00 88.56 109 CYS A CA 1
ATOM 848 C C . CYS A 1 109 ? -15.058 2.868 31.686 1.00 88.56 109 CYS A C 1
ATOM 850 O O . CYS A 1 109 ? -14.611 1.961 32.387 1.00 88.56 109 CYS A O 1
ATOM 852 N N . GLU A 1 110 ? -15.141 4.127 32.096 1.00 86.12 110 GLU A N 1
ATOM 853 C CA . GLU A 1 110 ? -14.820 4.603 33.435 1.00 86.12 110 GLU A CA 1
ATOM 854 C C . GLU A 1 110 ? -16.092 5.152 34.089 1.00 86.12 110 GLU A C 1
ATOM 856 O O . GLU A 1 110 ? -16.807 5.968 33.504 1.00 86.12 11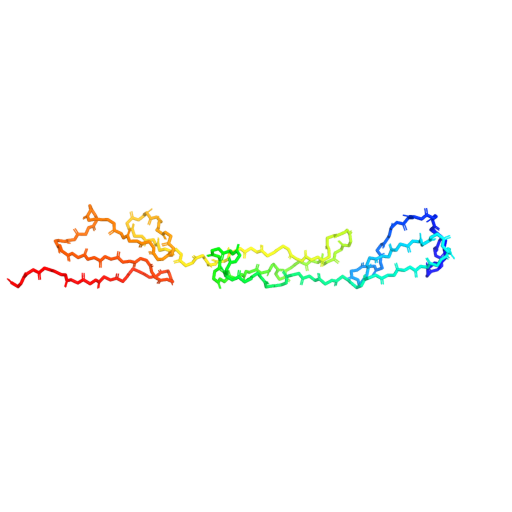0 GLU A O 1
ATOM 861 N N . ASN A 1 111 ? -16.400 4.679 35.299 1.00 79.94 111 ASN A N 1
AT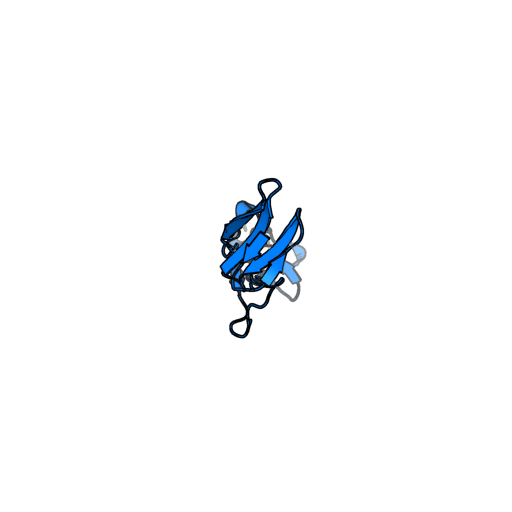OM 862 C CA . ASN A 1 111 ? -17.540 5.177 36.056 1.00 79.94 111 ASN A CA 1
ATOM 863 C C . ASN A 1 111 ? -17.113 6.405 36.868 1.00 79.94 111 ASN A C 1
ATOM 865 O O . ASN A 1 111 ? -16.280 6.300 37.764 1.00 79.94 111 ASN A O 1
ATOM 869 N N . THR A 1 112 ? -17.709 7.551 36.555 1.00 75.56 112 THR A N 1
ATOM 870 C CA . THR A 1 112 ? -17.507 8.826 37.256 1.00 75.56 112 THR A CA 1
ATOM 871 C C . THR A 1 112 ? -18.750 9.272 38.036 1.00 75.56 112 THR A C 1
ATOM 873 O O . THR A 1 112 ? -18.850 10.431 38.439 1.00 75.56 112 THR A O 1
ATOM 876 N N . CYS A 1 113 ? -19.707 8.363 38.280 1.00 71.38 113 CYS A N 1
ATOM 877 C CA . CYS A 1 113 ? -20.829 8.631 39.174 1.00 71.38 113 CYS A CA 1
ATOM 878 C C . CYS A 1 113 ? -20.331 9.055 40.563 1.00 71.38 113 CYS A C 1
ATOM 880 O O . CYS A 1 113 ? -19.429 8.416 41.113 1.00 71.38 113 CYS A O 1
ATOM 8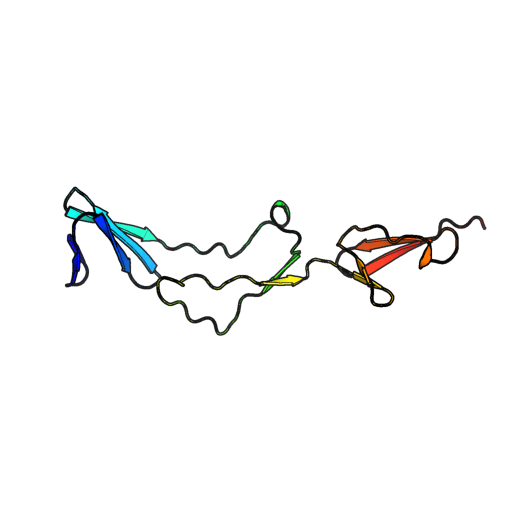82 N N . PRO A 1 114 ? -20.965 10.064 41.181 1.00 69.62 114 PRO A N 1
ATOM 883 C CA . PRO A 1 114 ? -20.859 10.237 42.617 1.00 69.62 114 PRO A CA 1
ATOM 884 C C . PRO A 1 114 ? -21.389 8.977 43.338 1.00 69.62 114 PRO A C 1
ATOM 886 O O . PRO A 1 114 ? -22.335 8.362 42.837 1.00 69.62 114 PRO A O 1
ATOM 889 N N . PRO A 1 115 ? -20.778 8.586 44.472 1.00 72.00 115 PRO A N 1
ATOM 890 C CA . PRO A 1 115 ? -21.193 7.429 45.268 1.00 72.00 115 PRO A CA 1
ATOM 891 C C . PRO A 1 115 ? -22.598 7.564 45.868 1.00 72.00 115 PRO A C 1
ATOM 893 O O . PRO A 1 115 ? -23.051 8.711 46.100 1.00 72.00 115 PRO A O 1
#

Secondary structure (DSSP, 8-state):
-EETTEE--TT-EEEETTTEEEEE-TTS-EEEEE--------TTT-S-SEEEE-TT---BTTB-SPPEEEEE---EEETTEEE-TTPEEPGGGS-TTEEEEEETTEEEEEE----

Sequence (115 aa):
CEFKGQRYDMGQEFHDGCIALCHCGQDLRVNCAAIECPYHFSADITNCLEWDIDPHFFPTPPHCCAPAKCKNDGSCLLNGRKFENFQEIHDELLPCGTRCFCVNGNVTCENTCPP

pLDDT: mean 88.07, std 10.02, range [58.12, 97.88]

Radius of gyration: 25.08 Å; chains: 1; bounding box: 49×26×74 Å

Foldseek 3Di:
DADPNDDDDEQDWDDPWQQWIWGQHPVRDIDTDGRDECPDDPCVRPLAPDWDFPPPDDAGPPRRYTDIDRPFSLWEADPNDIDGAQDWDDDVRHPPQWTWGRHRHDIDIDRPDDD

Organism: Parasteatoda tepidariorum (NCBI:txid114398)